Protein AF-A0A832JZB4-F1 (afdb_monomer)

Mean predicted aligned error: 10.97 Å

pLDDT: mean 77.16, std 12.27, range [46.31, 92.25]

Radius of gyration: 20.91 Å; Cα contacts (8 Å, |Δi|>4): 31; chains: 1; bounding box: 61×36×61 Å

Foldseek 3Di:
DPVPVVVVVVVLVVLVVVLVVVLVVLVVVLVVLVPDPPVDPVVSVVSSVVSVVVSVCSCVPRVDVCVPDPPPVVVVVVVVVVVVVVVVVVVVVVVVPDPPPPD

Secondary structure (DSSP, 8-state):
--SHHHHHHHHHHHHHHHHHHHHHHHHHHHHHHHHS--S-HHHHHHHHHHHHHHHHHHHHHHSS--TTT-HHHHHHHHHHHHHHHHHHHHHHHHHH-------

Nearest PDB structures (foldseek):
  4bay-assembly1_A  TM=7.647E-01  e=7.604E+00  Homo sapiens
  6o35-assembly1_B-2  TM=4.967E-01  e=8.672E+00  synthetic construct

Structure (mmCIF, N/CA/C/O backbone):
data_AF-A0A832JZB4-F1
#
_entry.id   AF-A0A832JZB4-F1
#
loop_
_atom_site.group_PDB
_atom_site.id
_atom_site.type_symbol
_atom_site.label_atom_id
_atom_site.label_alt_id
_atom_site.label_comp_id
_atom_site.label_asym_id
_atom_site.label_entity_id
_atom_site.label_seq_id
_atom_site.pdbx_PDB_ins_code
_atom_site.Cartn_x
_atom_site.Cartn_y
_atom_site.Cartn_z
_atom_site.occupancy
_atom_site.B_iso_or_equiv
_atom_site.auth_seq_id
_atom_site.auth_comp_id
_atom_site.auth_asym_id
_atom_site.auth_atom_id
_atom_site.pdbx_PDB_model_num
ATOM 1 N N . MET A 1 1 ? -27.834 -2.303 34.148 1.00 48.97 1 MET A N 1
ATOM 2 C CA . MET A 1 1 ? -27.369 -1.359 33.107 1.00 48.97 1 MET A CA 1
ATOM 3 C C . MET A 1 1 ? -25.993 -1.827 32.618 1.00 48.97 1 MET A C 1
ATOM 5 O O . MET A 1 1 ? -25.002 -1.172 32.894 1.00 48.97 1 MET A O 1
ATOM 9 N N . SER A 1 2 ? -25.924 -3.010 31.991 1.00 59.09 2 SER A N 1
ATOM 10 C CA . SER A 1 2 ? -24.663 -3.712 31.653 1.00 59.09 2 SER A CA 1
ATOM 11 C C . SER A 1 2 ? -24.728 -4.532 30.350 1.00 59.09 2 SER A C 1
ATOM 13 O O . SER A 1 2 ? -23.701 -5.018 29.890 1.00 59.09 2 SER A O 1
ATOM 15 N N . ASP A 1 3 ? -25.900 -4.655 29.718 1.00 59.28 3 ASP A N 1
ATOM 16 C CA . ASP A 1 3 ? -26.070 -5.402 28.459 1.00 59.28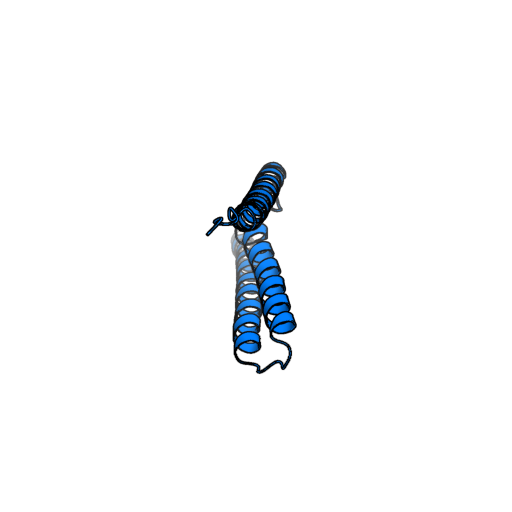 3 ASP A CA 1
ATOM 17 C C . ASP A 1 3 ? -25.765 -4.579 27.193 1.00 59.28 3 ASP A C 1
ATOM 19 O O . ASP A 1 3 ? -25.602 -5.137 26.111 1.00 59.28 3 ASP A O 1
ATOM 23 N N . VAL A 1 4 ? -25.646 -3.250 27.303 1.00 61.28 4 VAL A N 1
ATOM 24 C CA . VAL A 1 4 ? -25.401 -2.374 26.140 1.00 61.28 4 VAL A CA 1
ATOM 25 C C . VAL A 1 4 ? -23.911 -2.319 25.756 1.00 61.28 4 VAL A C 1
ATOM 27 O O . VAL A 1 4 ? -23.604 -2.324 24.564 1.00 61.28 4 VAL A O 1
ATOM 30 N N . ASP A 1 5 ? -22.977 -2.373 26.714 1.00 63.53 5 ASP A N 1
ATOM 31 C CA . ASP A 1 5 ? -21.537 -2.187 26.442 1.00 63.53 5 ASP A CA 1
ATOM 32 C C . ASP A 1 5 ? -20.857 -3.377 25.744 1.00 63.53 5 ASP A C 1
ATOM 34 O O . ASP A 1 5 ? -19.930 -3.201 24.950 1.00 63.53 5 ASP A O 1
ATOM 38 N N . THR A 1 6 ? -21.326 -4.607 25.967 1.00 68.12 6 THR A N 1
ATOM 39 C CA . THR A 1 6 ? -20.719 -5.799 25.349 1.00 68.12 6 THR A CA 1
ATOM 40 C C . THR A 1 6 ? -21.028 -5.892 23.853 1.00 68.12 6 THR A C 1
ATOM 42 O O . THR A 1 6 ? -20.169 -6.298 23.069 1.00 68.12 6 THR A O 1
ATOM 45 N N . SER A 1 7 ? -22.224 -5.471 23.434 1.00 64.06 7 SER A N 1
ATOM 46 C CA . SER A 1 7 ? -22.679 -5.569 22.041 1.00 64.06 7 SER A CA 1
ATOM 47 C C . SER A 1 7 ? -21.952 -4.598 21.097 1.00 64.06 7 SER A C 1
ATOM 49 O O . SER A 1 7 ? -21.512 -5.001 20.016 1.00 64.06 7 SER A O 1
ATOM 51 N N . ALA A 1 8 ? -21.734 -3.350 21.526 1.00 70.00 8 ALA A N 1
ATOM 52 C CA . ALA A 1 8 ? -21.007 -2.344 20.752 1.00 70.00 8 ALA A CA 1
ATOM 53 C C . ALA A 1 8 ? -19.520 -2.711 20.595 1.00 70.00 8 ALA A C 1
ATOM 55 O O . ALA A 1 8 ? -18.954 -2.619 19.501 1.00 70.00 8 ALA A O 1
ATOM 56 N N . PHE A 1 9 ? -18.904 -3.219 21.666 1.00 71.75 9 PHE A N 1
ATOM 57 C CA . PHE A 1 9 ? -17.516 -3.674 21.655 1.00 71.75 9 PHE A CA 1
ATOM 58 C C . PHE A 1 9 ? -17.304 -4.876 20.722 1.00 71.75 9 PHE A C 1
ATOM 60 O O . PHE A 1 9 ? -16.398 -4.875 19.887 1.00 71.75 9 PHE A O 1
ATOM 67 N N . GLN A 1 10 ? -18.182 -5.882 20.794 1.00 74.50 10 GLN A N 1
ATOM 68 C CA . GLN A 1 10 ? -18.138 -7.067 19.928 1.00 74.50 10 GLN A CA 1
ATOM 69 C C . GLN A 1 10 ? -18.222 -6.699 18.441 1.00 74.50 10 GLN A C 1
ATOM 71 O O . GLN A 1 10 ? -17.536 -7.298 17.611 1.00 74.50 10 GLN A O 1
ATOM 76 N N . GLN A 1 11 ? -19.027 -5.695 18.088 1.00 74.81 11 GLN A N 1
ATOM 77 C CA . GLN A 1 11 ? -19.170 -5.242 16.707 1.00 74.81 11 GLN A CA 1
ATOM 78 C C . GLN A 1 11 ? -17.905 -4.547 16.181 1.00 74.81 11 GLN A C 1
ATOM 80 O O . GLN A 1 11 ? -17.519 -4.764 15.027 1.00 74.81 11 GLN A O 1
ATOM 85 N N . GLN A 1 12 ? -17.220 -3.773 17.025 1.00 72.81 12 GLN A N 1
ATOM 86 C CA . GLN A 1 12 ? -15.940 -3.150 16.686 1.00 72.81 12 GLN A CA 1
ATOM 87 C C . GLN A 1 12 ? -14.825 -4.191 16.535 1.00 72.81 12 GLN A C 1
ATOM 89 O O . GLN A 1 12 ? -14.095 -4.172 15.543 1.00 72.81 12 GLN A O 1
ATOM 94 N N . VAL A 1 13 ? -14.753 -5.159 17.453 1.00 79.31 13 VAL A N 1
ATOM 95 C CA . VAL A 1 13 ? -13.788 -6.267 17.387 1.00 79.31 13 VAL A CA 1
ATOM 96 C C . VAL A 1 13 ? -14.032 -7.144 16.158 1.00 79.31 13 VAL A C 1
ATOM 98 O O . VAL A 1 13 ? -13.082 -7.473 15.449 1.00 79.31 13 VAL A O 1
ATOM 101 N N . ARG A 1 14 ? -15.292 -7.472 15.838 1.00 77.25 14 ARG A N 1
ATOM 102 C CA . ARG A 1 14 ? -15.642 -8.230 14.625 1.00 77.25 14 ARG A CA 1
ATOM 103 C C . ARG A 1 14 ? -15.221 -7.506 13.352 1.00 77.25 14 ARG A C 1
ATOM 105 O O . ARG A 1 14 ? -14.663 -8.144 12.465 1.00 77.25 14 ARG A O 1
ATOM 112 N N . ARG A 1 15 ? -15.451 -6.191 13.259 1.00 76.56 15 ARG A N 1
ATOM 113 C CA . ARG A 1 15 ? -14.983 -5.396 12.113 1.00 76.56 15 ARG A CA 1
ATOM 114 C C . ARG A 1 15 ? -13.461 -5.437 12.004 1.00 76.56 15 ARG A C 1
ATOM 116 O O . ARG A 1 15 ? -12.970 -5.836 10.954 1.00 76.56 15 ARG A O 1
ATOM 123 N N . CYS A 1 16 ? -12.737 -5.130 13.085 1.00 78.44 16 CYS A N 1
ATOM 124 C CA . CYS A 1 16 ? -11.270 -5.214 13.135 1.00 78.44 16 CYS A CA 1
ATOM 125 C C . CYS A 1 16 ? -10.743 -6.588 12.691 1.00 78.44 16 CYS A C 1
ATOM 127 O O . CYS A 1 16 ? -9.844 -6.664 11.854 1.00 78.44 16 CYS A O 1
ATOM 129 N N . GLY A 1 17 ? -11.342 -7.668 13.197 1.00 80.19 17 GLY A N 1
ATOM 130 C CA . GLY A 1 17 ? -10.959 -9.037 12.858 1.00 80.19 17 GLY A CA 1
ATOM 131 C C . GLY A 1 17 ? -11.174 -9.384 11.383 1.00 80.19 17 GLY A C 1
ATOM 132 O O . GLY A 1 17 ? -10.290 -9.968 10.762 1.00 80.19 17 GLY A O 1
ATOM 133 N N . VAL A 1 18 ? -12.308 -8.987 10.793 1.00 82.25 18 VAL A N 1
ATOM 134 C CA . VAL A 1 18 ? -12.611 -9.255 9.373 1.00 82.25 18 VAL A CA 1
ATOM 135 C C . VAL A 1 18 ? -11.632 -8.537 8.441 1.00 82.25 18 VAL A C 1
ATOM 137 O O . VAL A 1 18 ? -11.176 -9.128 7.465 1.00 82.25 18 VAL A O 1
ATOM 140 N N . ILE A 1 19 ? -11.261 -7.290 8.739 1.00 81.62 19 ILE A N 1
ATOM 141 C CA . ILE A 1 19 ? -10.306 -6.531 7.912 1.00 81.62 19 ILE A CA 1
ATOM 142 C C . ILE A 1 19 ? -8.914 -7.132 8.023 1.00 81.62 19 ILE A C 1
ATOM 144 O O . ILE A 1 19 ? -8.240 -7.305 7.013 1.00 81.62 19 ILE A O 1
ATOM 148 N N . PHE A 1 20 ? -8.481 -7.455 9.243 1.00 83.56 20 PHE A N 1
ATOM 149 C CA . PHE A 1 20 ? -7.180 -8.070 9.464 1.00 83.56 20 PHE A CA 1
ATOM 150 C C . PHE A 1 20 ? -7.077 -9.399 8.710 1.00 83.56 20 PHE A C 1
ATOM 152 O O . PHE A 1 20 ? -6.085 -9.648 8.028 1.00 83.56 20 PHE A O 1
ATOM 159 N N . ALA A 1 21 ? -8.139 -10.209 8.745 1.00 87.12 21 ALA A N 1
ATOM 160 C CA . ALA A 1 21 ? -8.229 -11.429 7.955 1.00 87.12 21 ALA A CA 1
ATOM 161 C C . ALA A 1 21 ? -8.186 -11.151 6.440 1.00 87.12 21 ALA A C 1
ATOM 163 O O . ALA A 1 21 ? -7.492 -11.861 5.716 1.00 87.12 21 ALA A O 1
ATOM 164 N N . ALA A 1 22 ? -8.870 -10.110 5.953 1.00 88.19 22 ALA A N 1
ATOM 165 C CA . ALA A 1 22 ? -8.838 -9.724 4.542 1.00 88.19 22 ALA A CA 1
ATOM 166 C C . ALA A 1 22 ? -7.432 -9.286 4.090 1.00 88.19 22 ALA A C 1
ATOM 168 O O . ALA A 1 22 ? -6.929 -9.787 3.086 1.00 88.19 22 ALA A O 1
ATOM 169 N N . VAL A 1 23 ? -6.766 -8.422 4.861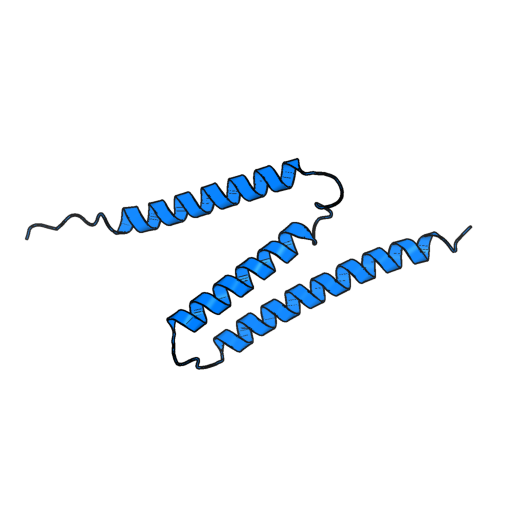 1.00 88.00 23 VAL A N 1
ATOM 170 C CA . VAL A 1 23 ? -5.376 -7.980 4.639 1.00 88.00 23 VAL A CA 1
ATOM 171 C C . VAL A 1 23 ? -4.428 -9.178 4.627 1.00 88.00 23 VAL A C 1
ATOM 173 O O . VAL A 1 23 ? -3.631 -9.337 3.700 1.00 88.00 23 VAL A O 1
ATOM 176 N N . ALA A 1 24 ? -4.544 -10.070 5.614 1.00 89.75 24 ALA A N 1
ATOM 177 C CA . ALA A 1 24 ? -3.743 -11.286 5.681 1.00 89.75 24 ALA A CA 1
ATOM 178 C C . ALA A 1 24 ? -3.969 -12.179 4.451 1.00 89.75 24 ALA A C 1
ATOM 180 O O . ALA A 1 24 ? -3.005 -12.633 3.841 1.00 89.75 24 ALA A O 1
ATOM 181 N N . CYS A 1 25 ? -5.221 -12.371 4.030 1.00 92.25 25 CYS A N 1
ATOM 182 C CA . CYS A 1 25 ? -5.566 -13.175 2.859 1.00 92.25 25 CYS A CA 1
ATOM 183 C C . CYS A 1 25 ? -4.973 -12.600 1.562 1.00 92.25 25 CYS A C 1
ATOM 185 O O . CYS A 1 25 ? -4.351 -13.334 0.794 1.00 92.25 25 CYS A O 1
ATOM 187 N N . VAL A 1 26 ? -5.077 -11.284 1.347 1.00 90.00 26 VAL A N 1
ATOM 188 C CA . VAL A 1 26 ? -4.472 -10.609 0.184 1.00 90.00 26 VAL A CA 1
ATOM 189 C C . VAL A 1 26 ? -2.944 -10.738 0.202 1.00 90.00 26 VAL A C 1
ATOM 191 O O . VAL A 1 26 ? -2.324 -10.959 -0.837 1.00 90.00 26 VAL A O 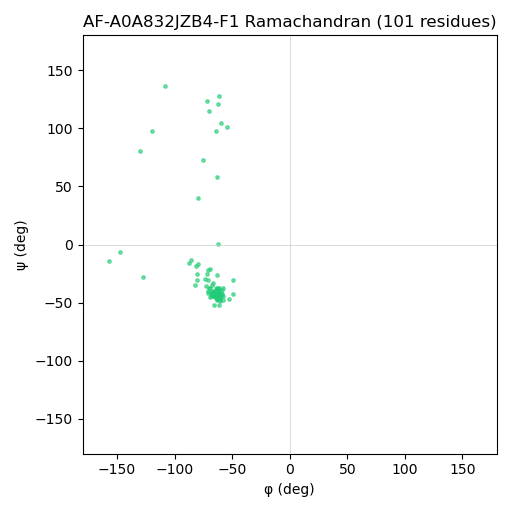1
ATOM 194 N N . THR A 1 27 ? -2.324 -10.668 1.380 1.00 91.62 27 THR A N 1
ATOM 195 C CA . THR A 1 27 ? -0.869 -10.840 1.534 1.00 91.62 27 THR A CA 1
ATOM 196 C C . THR A 1 27 ? -0.432 -12.274 1.231 1.00 91.62 27 THR A C 1
ATOM 198 O O . THR A 1 27 ? 0.548 -12.486 0.520 1.00 91.62 27 THR A O 1
ATOM 201 N N . LEU A 1 28 ? -1.196 -13.270 1.685 1.00 92.12 28 LEU A N 1
ATOM 202 C CA . LEU A 1 28 ? -0.964 -14.674 1.342 1.00 92.12 28 LEU A CA 1
ATOM 203 C C . LEU A 1 28 ? -1.132 -14.929 -0.161 1.00 92.12 28 LEU A C 1
ATOM 205 O O . LEU A 1 28 ? -0.338 -15.664 -0.741 1.00 92.12 28 LEU A O 1
ATOM 209 N N . LEU A 1 29 ? -2.106 -14.285 -0.810 1.00 88.75 29 LEU A N 1
ATOM 210 C CA . LEU A 1 29 ? -2.274 -14.319 -2.266 1.00 88.75 29 LEU A CA 1
ATOM 211 C C . LEU A 1 29 ? -1.069 -13.716 -3.002 1.00 88.75 29 LEU A C 1
ATOM 213 O O . LEU A 1 29 ? -0.616 -14.293 -3.989 1.00 88.75 29 LEU A O 1
ATOM 217 N N . MET A 1 30 ? -0.506 -12.601 -2.523 1.00 89.06 30 MET A N 1
ATOM 218 C CA . MET A 1 30 ? 0.723 -12.024 -3.092 1.00 89.06 30 MET A CA 1
ATOM 219 C C . MET A 1 30 ? 1.906 -12.992 -2.997 1.00 89.06 30 MET A C 1
ATOM 221 O O . MET A 1 30 ? 2.631 -13.191 -3.966 1.00 89.06 30 MET A O 1
ATOM 225 N N . VAL A 1 31 ? 2.076 -13.642 -1.847 1.00 89.75 31 VAL A N 1
ATOM 226 C CA . VAL A 1 31 ? 3.142 -14.632 -1.659 1.00 89.75 31 VAL A CA 1
ATOM 227 C C . VAL A 1 31 ? 2.903 -15.862 -2.543 1.00 89.75 31 VAL A C 1
ATOM 229 O O . VAL A 1 31 ? 3.811 -16.313 -3.235 1.00 89.75 31 VAL A O 1
ATOM 232 N N . GLY A 1 32 ? 1.670 -16.372 -2.600 1.00 86.44 32 GLY A N 1
ATOM 233 C CA . GLY A 1 32 ? 1.310 -17.511 -3.448 1.00 86.44 32 GLY A CA 1
ATOM 234 C C . GLY A 1 32 ? 1.516 -17.233 -4.939 1.00 86.44 32 GLY A C 1
ATOM 235 O O . GLY A 1 32 ? 2.032 -18.080 -5.664 1.00 86.44 32 GLY A O 1
ATOM 236 N N . THR A 1 33 ? 1.184 -16.024 -5.393 1.00 83.81 33 THR A N 1
ATOM 237 C CA . THR A 1 33 ? 1.421 -15.594 -6.779 1.00 83.81 33 THR A CA 1
ATOM 238 C C . THR A 1 33 ? 2.901 -15.371 -7.081 1.00 83.81 33 THR A C 1
ATOM 240 O O . THR A 1 33 ? 3.316 -15.635 -8.205 1.00 83.81 33 THR A O 1
ATOM 243 N N . ALA A 1 34 ? 3.713 -14.971 -6.097 1.00 80.50 34 ALA A N 1
ATOM 244 C CA . ALA A 1 34 ? 5.167 -14.888 -6.242 1.00 80.50 34 ALA A CA 1
ATOM 245 C C . ALA A 1 34 ? 5.832 -16.270 -6.393 1.00 80.50 34 ALA A C 1
ATOM 247 O O . ALA A 1 34 ? 6.789 -16.400 -7.154 1.00 80.50 34 ALA A O 1
ATOM 248 N N . TYR A 1 35 ? 5.315 -17.304 -5.719 1.00 80.69 35 TYR A N 1
ATOM 249 C CA . TYR A 1 35 ? 5.810 -18.681 -5.860 1.00 80.69 35 TYR A CA 1
ATOM 250 C C . TYR A 1 35 ? 5.259 -19.418 -7.086 1.00 80.69 35 TYR A C 1
ATOM 252 O O . TYR A 1 35 ? 5.843 -20.414 -7.512 1.00 80.69 35 TYR A O 1
ATOM 260 N N . ALA A 1 36 ? 4.153 -18.953 -7.670 1.00 77.25 36 ALA A N 1
ATOM 261 C CA . ALA A 1 36 ? 3.605 -19.541 -8.882 1.00 77.25 36 ALA A CA 1
ATOM 262 C C . ALA A 1 36 ? 4.497 -19.196 -10.097 1.00 77.25 36 ALA A C 1
ATOM 264 O O . ALA A 1 36 ? 4.692 -18.012 -10.403 1.00 77.25 36 ALA A O 1
ATOM 265 N N . PRO A 1 37 ? 5.012 -20.194 -10.846 1.00 68.25 37 PRO A N 1
ATOM 266 C CA . PRO A 1 37 ? 5.726 -19.961 -12.097 1.00 68.25 37 PRO A CA 1
ATOM 267 C C . PRO A 1 37 ? 4.718 -19.606 -13.199 1.00 68.25 37 PRO A C 1
ATOM 269 O O . PRO A 1 37 ? 4.390 -20.400 -14.076 1.00 68.25 37 PRO A O 1
ATOM 272 N N . LEU A 1 38 ? 4.174 -18.394 -13.125 1.00 65.69 38 LEU A N 1
ATOM 273 C CA . LEU A 1 38 ? 3.365 -17.803 -14.180 1.00 65.69 38 LEU A CA 1
ATOM 274 C C . LEU A 1 38 ? 4.309 -17.478 -15.346 1.00 65.69 38 LEU A C 1
ATOM 276 O O . LEU A 1 38 ? 5.194 -16.640 -15.205 1.00 65.69 38 LEU A O 1
ATOM 280 N N . GLY A 1 39 ? 4.133 -18.145 -16.492 1.00 64.25 39 GLY A N 1
ATOM 281 C CA . GLY A 1 39 ? 5.024 -18.053 -17.664 1.00 64.25 39 GLY A CA 1
ATOM 282 C C . GLY A 1 39 ? 5.134 -16.669 -18.323 1.00 64.25 39 GLY A C 1
ATOM 283 O O . GLY A 1 39 ? 5.870 -16.513 -19.291 1.00 64.25 39 GLY A O 1
ATOM 284 N N . ALA A 1 40 ? 4.431 -15.661 -17.802 1.00 78.19 40 ALA A N 1
ATOM 285 C CA . ALA A 1 40 ? 4.557 -14.263 -18.187 1.00 78.19 40 ALA A CA 1
ATOM 286 C C . ALA A 1 40 ? 4.989 -13.430 -16.967 1.00 78.19 40 ALA A C 1
ATOM 288 O O . ALA A 1 40 ? 4.155 -13.025 -16.154 1.00 78.19 40 ALA A O 1
ATOM 289 N N . GLU A 1 41 ? 6.292 -13.148 -16.862 1.00 78.25 41 GLU A N 1
ATOM 290 C CA . GLU A 1 41 ? 6.901 -12.314 -15.805 1.00 78.25 41 GLU A CA 1
ATOM 291 C C . GLU A 1 41 ? 6.160 -10.974 -15.626 1.00 78.25 41 GLU A C 1
ATOM 293 O O . GLU A 1 41 ? 5.828 -10.580 -14.508 1.00 78.25 41 GLU A O 1
ATOM 298 N N . ALA A 1 42 ? 5.789 -10.321 -16.733 1.00 80.00 42 ALA A N 1
ATOM 299 C CA . ALA A 1 42 ? 5.048 -9.058 -16.712 1.00 80.00 42 ALA A CA 1
ATOM 300 C C . ALA A 1 42 ? 3.658 -9.183 -16.061 1.00 80.00 42 ALA A C 1
ATOM 302 O O . ALA A 1 42 ? 3.240 -8.304 -15.306 1.00 80.00 42 ALA A O 1
ATOM 303 N N . LEU A 1 43 ? 2.951 -10.290 -16.312 1.00 82.69 43 LEU A N 1
ATOM 304 C CA . LEU A 1 43 ? 1.629 -10.532 -15.737 1.00 82.69 43 LEU A CA 1
ATOM 305 C C . LEU A 1 43 ? 1.729 -10.797 -14.229 1.00 82.69 43 LEU A C 1
ATOM 307 O O . LEU A 1 43 ? 0.892 -10.322 -13.464 1.00 82.69 43 LEU A O 1
ATOM 311 N N . ARG A 1 44 ? 2.779 -11.508 -13.795 1.00 82.31 44 ARG A N 1
ATOM 312 C CA . ARG A 1 44 ? 3.041 -11.782 -12.375 1.00 82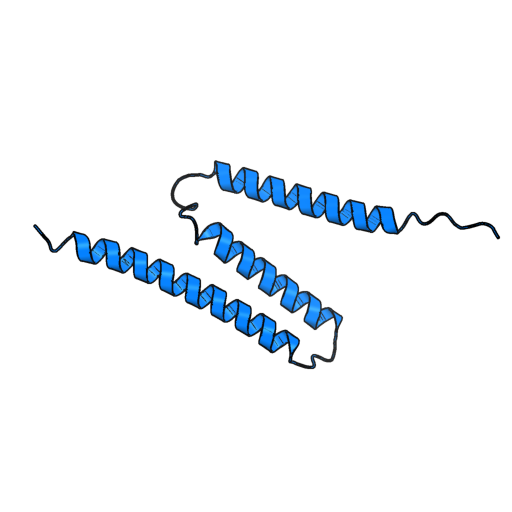.31 44 ARG A CA 1
ATOM 313 C C . ARG A 1 44 ? 3.298 -10.487 -11.603 1.00 82.31 44 ARG A C 1
ATOM 315 O O . ARG A 1 44 ? 2.679 -10.263 -10.566 1.00 82.31 44 ARG A O 1
ATOM 322 N N . ILE A 1 45 ? 4.144 -9.609 -12.144 1.00 85.75 45 ILE A N 1
ATOM 323 C CA . ILE A 1 45 ? 4.441 -8.300 -11.542 1.00 85.75 45 ILE A CA 1
ATOM 324 C C . ILE A 1 45 ? 3.175 -7.436 -11.469 1.00 85.75 45 ILE A C 1
ATOM 326 O O . ILE A 1 45 ? 2.875 -6.880 -10.412 1.00 85.75 45 ILE A O 1
ATOM 330 N N . GLY A 1 46 ? 2.400 -7.363 -12.557 1.00 87.38 46 GLY A N 1
ATOM 331 C CA . GLY A 1 46 ? 1.155 -6.591 -12.590 1.00 87.38 46 GLY A CA 1
ATOM 332 C C . GLY A 1 46 ? 0.127 -7.064 -11.558 1.00 87.38 46 GLY A C 1
ATOM 333 O O . GLY A 1 46 ? -0.484 -6.245 -10.873 1.00 87.38 46 GLY A O 1
ATOM 334 N N . LEU A 1 47 ? -0.023 -8.381 -11.394 1.00 86.12 47 LEU A N 1
ATOM 335 C CA . LEU A 1 47 ? -0.950 -8.973 -10.429 1.00 86.12 47 LEU A CA 1
ATOM 336 C C . LEU A 1 47 ? -0.542 -8.676 -8.979 1.00 86.12 47 LEU A C 1
ATOM 338 O O . LEU A 1 47 ? -1.387 -8.288 -8.171 1.00 86.12 47 LEU A O 1
ATOM 342 N N . ILE A 1 48 ? 0.748 -8.815 -8.656 1.00 88.88 48 ILE A N 1
ATOM 343 C CA . ILE A 1 48 ? 1.277 -8.517 -7.318 1.00 88.88 48 ILE A CA 1
ATOM 344 C C . ILE A 1 48 ? 1.102 -7.029 -7.001 1.00 88.88 48 ILE A C 1
ATOM 346 O O . ILE A 1 48 ? 0.658 -6.687 -5.907 1.00 88.88 48 ILE A O 1
ATOM 350 N N . LEU A 1 49 ? 1.380 -6.140 -7.959 1.00 87.94 49 LEU A N 1
ATOM 351 C CA . LEU A 1 49 ? 1.229 -4.698 -7.769 1.00 87.94 49 LEU A CA 1
ATOM 352 C C . LEU A 1 49 ? -0.240 -4.292 -7.569 1.00 87.94 49 LEU A C 1
ATOM 354 O O . LEU A 1 49 ? -0.544 -3.481 -6.694 1.00 87.94 49 LEU A O 1
ATOM 358 N N . ALA A 1 50 ? -1.161 -4.895 -8.326 1.00 87.25 50 ALA A N 1
ATOM 359 C CA . ALA A 1 50 ? -2.595 -4.685 -8.148 1.00 87.25 50 ALA A CA 1
ATOM 360 C C . ALA A 1 50 ? -3.071 -5.165 -6.765 1.00 87.25 50 ALA A C 1
ATOM 362 O O . ALA A 1 50 ? -3.768 -4.434 -6.060 1.00 87.25 50 ALA A O 1
ATOM 363 N N . ALA A 1 51 ? -2.650 -6.360 -6.337 1.00 89.50 51 ALA A N 1
ATOM 364 C CA . ALA A 1 51 ? -2.967 -6.887 -5.011 1.00 89.50 51 ALA A CA 1
ATOM 365 C C . ALA A 1 51 ? -2.377 -6.017 -3.885 1.00 89.50 51 ALA A C 1
ATOM 367 O O . ALA A 1 51 ? -3.049 -5.761 -2.883 1.00 89.50 51 ALA A O 1
ATOM 368 N N . ALA A 1 52 ? -1.160 -5.499 -4.065 1.00 89.19 52 ALA A N 1
ATOM 369 C CA . ALA A 1 52 ? -0.531 -4.569 -3.133 1.00 89.19 52 ALA A CA 1
ATOM 370 C C . ALA A 1 52 ? -1.314 -3.252 -3.015 1.00 89.19 52 ALA A C 1
ATOM 372 O O . ALA A 1 52 ? -1.539 -2.776 -1.902 1.00 89.19 52 ALA A O 1
ATOM 373 N N . ALA A 1 53 ? -1.795 -2.695 -4.131 1.00 86.38 53 ALA A N 1
ATOM 374 C CA . ALA A 1 53 ? -2.619 -1.485 -4.133 1.00 86.38 53 ALA A CA 1
ATOM 375 C C . ALA A 1 53 ? -3.959 -1.689 -3.402 1.00 86.38 53 ALA A C 1
ATOM 377 O O . ALA A 1 53 ? -4.384 -0.831 -2.621 1.00 86.38 53 ALA A O 1
ATOM 378 N N . VAL A 1 54 ? -4.600 -2.849 -3.595 1.00 86.56 54 VAL A N 1
ATOM 379 C CA . VAL A 1 54 ? -5.818 -3.231 -2.860 1.00 86.56 54 VAL A CA 1
ATOM 380 C C . VAL A 1 54 ? -5.533 -3.333 -1.363 1.00 86.56 54 VAL A C 1
ATOM 382 O O . VAL A 1 54 ? -6.290 -2.791 -0.557 1.00 86.56 54 VAL A O 1
ATOM 385 N N . ASN A 1 55 ? -4.423 -3.966 -0.981 1.00 88.06 55 ASN A N 1
ATOM 386 C CA . ASN A 1 55 ? -4.041 -4.114 0.419 1.00 88.06 55 ASN A CA 1
ATOM 387 C C . ASN A 1 55 ? -3.770 -2.755 1.086 1.00 88.06 55 ASN A C 1
ATOM 389 O O . ASN A 1 55 ? -4.309 -2.464 2.152 1.00 88.06 55 ASN A O 1
ATOM 393 N N . ALA A 1 56 ? -3.010 -1.882 0.419 1.00 82.88 56 ALA A N 1
ATOM 394 C CA . ALA A 1 56 ? -2.739 -0.523 0.884 1.00 82.88 56 ALA A CA 1
ATOM 395 C C . ALA A 1 56 ? -4.030 0.294 1.073 1.00 82.88 56 ALA A C 1
ATOM 397 O O . ALA A 1 56 ? -4.167 1.018 2.061 1.00 82.88 56 ALA A O 1
ATOM 398 N N . SER A 1 57 ? -5.003 0.131 0.172 1.00 78.38 57 SER A N 1
ATOM 399 C CA . SER A 1 57 ? -6.312 0.793 0.260 1.00 78.38 57 SER A CA 1
ATOM 400 C C . SER A 1 57 ? -7.156 0.266 1.426 1.00 78.38 57 SER A C 1
ATOM 402 O O . SER A 1 57 ? -7.764 1.055 2.150 1.00 78.38 57 SER A O 1
ATOM 404 N N . LEU A 1 58 ? -7.165 -1.054 1.652 1.00 79.69 58 LEU A N 1
ATOM 405 C CA . LEU A 1 58 ? -7.838 -1.680 2.798 1.00 79.69 58 LEU A CA 1
ATOM 406 C C . LEU A 1 58 ? -7.231 -1.221 4.129 1.00 79.69 58 LEU A C 1
ATOM 408 O O . LEU A 1 58 ? -7.961 -0.914 5.070 1.00 79.69 58 LEU A O 1
ATOM 412 N N . VAL A 1 59 ? -5.902 -1.136 4.200 1.00 78.50 59 VAL A N 1
ATOM 413 C CA . VAL A 1 59 ? -5.184 -0.657 5.386 1.00 78.50 59 VAL A CA 1
ATOM 414 C C . VAL A 1 59 ? -5.494 0.822 5.639 1.00 78.50 59 VAL A C 1
ATOM 416 O O . VAL A 1 59 ? -5.942 1.171 6.729 1.00 78.50 59 VAL A O 1
ATOM 419 N N . GLY A 1 60 ? -5.338 1.691 4.635 1.00 71.44 60 GLY A N 1
ATOM 420 C CA . GLY A 1 60 ? -5.558 3.134 4.786 1.00 71.44 60 GLY A CA 1
ATOM 421 C C . GLY A 1 60 ? -7.012 3.525 5.068 1.00 71.44 60 GLY A C 1
ATOM 422 O O . GLY A 1 60 ? -7.264 4.479 5.802 1.00 71.44 60 GLY A O 1
ATOM 423 N N . GLY A 1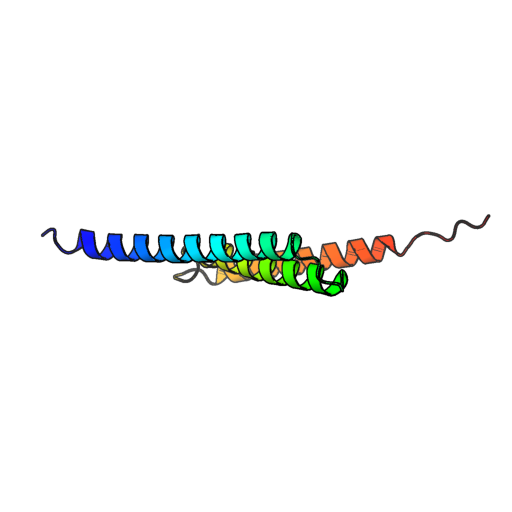 61 ? -7.976 2.785 4.516 1.00 67.38 61 GLY A N 1
ATOM 424 C CA . GLY A 1 61 ? -9.399 3.071 4.696 1.00 67.38 61 GLY A CA 1
ATOM 425 C C . GLY A 1 61 ? -9.996 2.571 6.013 1.00 67.38 61 GLY A C 1
ATOM 426 O O . GLY A 1 61 ? -11.003 3.125 6.456 1.00 67.38 61 GLY A O 1
ATOM 427 N N . TYR A 1 62 ? -9.418 1.531 6.626 1.00 62.75 62 TYR A N 1
ATOM 428 C CA . TYR A 1 62 ? -10.133 0.737 7.632 1.00 62.75 62 TYR A CA 1
ATOM 429 C C . TYR A 1 62 ? -9.392 0.567 8.972 1.00 62.75 62 TYR A C 1
ATOM 431 O O . TYR A 1 62 ? -10.053 0.448 10.003 1.00 62.75 62 TYR A O 1
ATOM 439 N N . LEU A 1 63 ? -8.049 0.593 9.010 1.00 55.91 63 LEU A N 1
ATOM 440 C CA . LEU A 1 63 ? -7.282 0.509 10.274 1.00 55.91 63 LEU A CA 1
ATOM 441 C C . LEU A 1 63 ? -7.369 1.789 11.110 1.00 55.91 63 LEU A C 1
ATOM 443 O O . LEU A 1 63 ? -7.256 1.755 12.332 1.00 55.91 63 LEU A O 1
ATOM 447 N N . MET A 1 64 ? -7.629 2.914 10.455 1.00 55.91 64 MET A N 1
ATOM 448 C CA . MET A 1 64 ? -8.109 4.114 11.111 1.00 55.91 64 MET A CA 1
ATOM 449 C C . MET A 1 64 ? -9.559 4.301 10.715 1.00 55.91 64 MET A C 1
ATOM 451 O O . MET A 1 64 ? -9.915 4.157 9.554 1.00 55.91 64 MET A O 1
ATOM 455 N N . HIS A 1 65 ? -10.398 4.646 11.674 1.00 57.00 65 HIS A N 1
ATOM 456 C CA . HIS A 1 65 ? -11.793 5.030 11.509 1.00 57.00 65 HIS A CA 1
ATOM 457 C C . HIS A 1 65 ? -11.939 6.323 10.660 1.00 57.00 65 HIS A C 1
ATOM 459 O O . HIS A 1 65 ? -12.436 7.342 11.124 1.00 57.00 65 HIS A O 1
ATOM 465 N N . LEU A 1 66 ? -11.443 6.330 9.420 1.00 56.47 66 LEU A N 1
ATOM 466 C CA . LEU A 1 66 ? -11.375 7.494 8.532 1.00 56.47 66 LEU A CA 1
ATOM 467 C C . LEU A 1 66 ? -12.716 7.753 7.843 1.00 56.47 66 LEU A C 1
ATOM 469 O O . LEU A 1 66 ? -13.063 8.898 7.553 1.00 56.47 66 LEU A O 1
ATOM 473 N N . PHE A 1 67 ? -13.478 6.682 7.608 1.00 48.44 67 PHE A N 1
ATOM 474 C CA . PHE A 1 67 ? -14.734 6.722 6.865 1.00 48.44 67 PHE A CA 1
ATOM 475 C C . PHE A 1 67 ? -15.859 7.445 7.615 1.00 48.44 67 PHE A C 1
ATOM 477 O O . PHE A 1 67 ? -16.802 7.919 6.988 1.00 48.44 67 PHE A O 1
ATOM 484 N N . SER A 1 68 ? -15.766 7.568 8.943 1.00 54.56 68 SER A N 1
ATOM 485 C CA . SER A 1 68 ? -16.879 8.105 9.725 1.00 54.56 68 SER A CA 1
ATOM 486 C C . SER A 1 68 ? -16.886 9.629 9.860 1.00 54.56 68 SER A C 1
ATOM 488 O O . SER A 1 68 ? -17.933 10.156 10.217 1.00 54.56 68 SER A O 1
ATOM 490 N N . GLU A 1 69 ? -15.790 10.361 9.582 1.00 52.22 69 GLU A N 1
ATOM 491 C CA . GLU A 1 69 ? -15.815 11.809 9.885 1.00 52.22 69 GLU A CA 1
ATOM 492 C C . GLU A 1 69 ? -14.859 12.756 9.134 1.00 52.22 69 GLU A C 1
ATOM 494 O O . GLU A 1 69 ? -15.082 13.964 9.179 1.00 52.22 69 GLU A O 1
ATOM 499 N N . ARG A 1 70 ? -13.810 12.311 8.416 1.00 62.59 70 ARG A N 1
ATOM 500 C CA . ARG A 1 70 ? -12.807 13.263 7.872 1.00 62.59 70 ARG A CA 1
ATOM 501 C C . ARG A 1 70 ? -12.490 13.081 6.390 1.00 62.59 70 ARG A C 1
ATOM 503 O O . ARG A 1 70 ? -11.417 12.610 6.018 1.00 62.59 70 ARG A O 1
ATOM 510 N N . ARG A 1 71 ? -13.373 13.622 5.538 1.00 59.66 71 ARG A N 1
ATOM 511 C CA . ARG A 1 71 ? -13.127 13.854 4.093 1.00 59.66 71 ARG A CA 1
ATOM 512 C C . ARG A 1 71 ? -11.793 14.574 3.823 1.00 59.66 71 ARG A C 1
ATOM 514 O O . ARG A 1 71 ? -11.151 14.311 2.812 1.00 59.66 71 ARG A O 1
ATOM 521 N N . ALA A 1 72 ? -11.348 15.426 4.751 1.00 66.44 72 ALA A N 1
ATOM 522 C CA . ALA A 1 72 ? -10.071 16.136 4.670 1.00 66.44 72 ALA A CA 1
ATOM 523 C C . ALA A 1 72 ? -8.847 15.201 4.641 1.00 66.44 72 ALA A C 1
ATOM 525 O O . ALA A 1 72 ? -7.903 15.467 3.904 1.00 66.44 72 ALA A O 1
ATOM 526 N N . ILE A 1 73 ? -8.860 14.089 5.388 1.00 75.62 73 ILE A N 1
ATOM 527 C CA . ILE A 1 73 ? -7.715 13.165 5.409 1.00 75.62 73 ILE A CA 1
ATOM 528 C C . ILE A 1 73 ? -7.623 12.420 4.078 1.00 75.62 73 ILE A C 1
ATOM 530 O O . ILE A 1 73 ? -6.533 12.283 3.539 1.00 75.62 73 ILE A O 1
ATOM 534 N N . TYR A 1 74 ? -8.757 12.013 3.501 1.00 71.62 74 TYR A N 1
ATOM 535 C CA . TYR A 1 74 ? -8.768 11.363 2.189 1.00 71.62 74 TYR A CA 1
ATOM 536 C C . TYR A 1 74 ? -8.251 12.298 1.087 1.00 71.62 74 TYR A C 1
ATOM 538 O O . TYR A 1 74 ? -7.488 11.870 0.227 1.00 71.62 74 TYR A O 1
ATOM 546 N N . ALA A 1 75 ? -8.601 13.588 1.150 1.00 77.25 75 ALA A N 1
ATOM 547 C CA . ALA A 1 75 ? -8.097 14.591 0.216 1.00 77.25 75 ALA A CA 1
ATOM 548 C C . ALA A 1 75 ? -6.567 14.728 0.285 1.00 77.25 75 ALA A C 1
ATOM 550 O O . ALA A 1 75 ? -5.906 14.693 -0.750 1.00 77.25 75 ALA A O 1
ATOM 551 N N . VAL A 1 76 ? -5.994 14.819 1.492 1.00 80.81 76 VAL A N 1
ATOM 552 C CA . VAL A 1 76 ? -4.533 14.884 1.669 1.00 80.81 76 VAL A CA 1
ATOM 553 C C . VAL A 1 76 ? -3.875 13.569 1.253 1.00 80.81 76 VAL A C 1
ATOM 555 O O . VAL A 1 76 ? -2.855 13.589 0.574 1.00 80.81 76 VAL A O 1
ATOM 558 N N . LEU A 1 77 ? -4.460 12.420 1.588 1.00 81.75 77 LEU A N 1
ATOM 559 C CA . LEU A 1 77 ? -3.906 11.103 1.266 1.00 81.75 77 LEU A CA 1
ATOM 560 C C . LEU A 1 77 ? -3.865 10.859 -0.251 1.00 81.75 77 LEU A C 1
ATOM 562 O O . LEU A 1 77 ? -2.837 10.436 -0.775 1.00 81.75 77 LEU A O 1
ATOM 566 N N . VAL A 1 78 ? -4.931 11.226 -0.969 1.00 82.50 78 VAL A N 1
ATOM 567 C CA . VAL A 1 78 ? -4.971 11.197 -2.439 1.00 82.50 78 VAL A CA 1
ATOM 568 C C . VAL A 1 78 ? -4.000 12.211 -3.040 1.00 82.50 78 VAL A C 1
ATOM 570 O O . VAL A 1 78 ? -3.255 11.859 -3.949 1.00 82.50 78 VAL A O 1
ATOM 573 N N . PHE A 1 79 ? -3.946 13.442 -2.522 1.00 87.25 79 PHE A N 1
ATOM 574 C CA . PHE A 1 79 ? -2.988 14.452 -2.984 1.00 87.25 79 PHE A CA 1
ATOM 575 C C . PHE A 1 79 ? -1.537 13.967 -2.846 1.00 87.25 79 PHE A C 1
ATOM 577 O O . PHE A 1 79 ? -0.751 14.078 -3.786 1.00 87.25 79 PHE A O 1
ATOM 584 N N . THR A 1 80 ? -1.204 13.354 -1.708 1.00 85.75 80 THR A N 1
ATOM 585 C CA . THR A 1 80 ? 0.133 12.805 -1.443 1.00 85.75 80 THR A CA 1
ATOM 586 C C . THR A 1 80 ? 0.435 11.620 -2.361 1.00 85.75 80 THR A C 1
ATOM 588 O O . THR A 1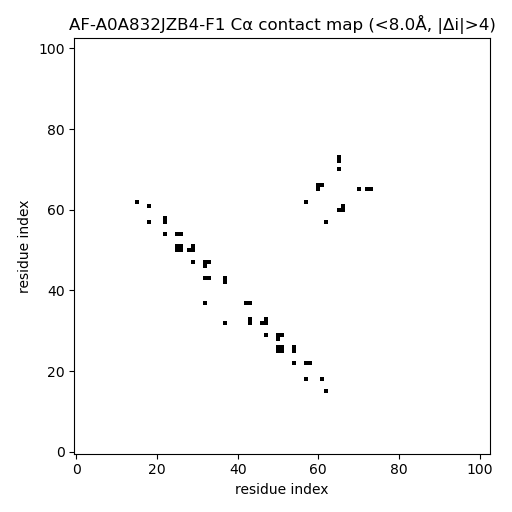 80 ? 1.543 11.523 -2.880 1.00 85.75 80 THR A O 1
ATOM 591 N N . ALA A 1 81 ? -0.545 10.747 -2.623 1.00 85.00 81 ALA A N 1
ATOM 592 C CA . ALA A 1 81 ? -0.394 9.635 -3.561 1.00 85.00 81 ALA A CA 1
ATOM 593 C C . ALA A 1 81 ? -0.166 10.119 -5.004 1.00 85.00 81 ALA A C 1
ATOM 595 O O . ALA A 1 81 ? 0.731 9.617 -5.677 1.00 85.00 81 ALA A O 1
ATOM 596 N N . ILE A 1 82 ? -0.920 11.124 -5.466 1.00 91.12 82 ILE A N 1
ATOM 597 C CA . ILE A 1 82 ? -0.730 11.737 -6.791 1.00 91.12 82 ILE A CA 1
ATOM 598 C C . ILE A 1 82 ? 0.668 12.344 -6.895 1.00 91.12 82 ILE A C 1
ATOM 600 O O . ILE A 1 82 ? 1.377 12.081 -7.864 1.00 91.12 82 ILE A O 1
ATOM 604 N N . PHE A 1 83 ? 1.084 13.121 -5.893 1.00 91.88 83 PHE A N 1
ATOM 605 C CA . PHE A 1 83 ? 2.408 13.736 -5.868 1.00 91.88 83 PHE A CA 1
ATOM 606 C C . PHE A 1 83 ? 3.527 12.686 -5.873 1.00 91.88 83 PHE A C 1
ATOM 608 O O . PHE A 1 83 ? 4.485 12.807 -6.630 1.00 91.88 83 PHE A O 1
ATOM 615 N N . PHE A 1 84 ? 3.379 11.616 -5.090 1.00 90.69 84 PHE A N 1
ATOM 616 C CA . PHE A 1 84 ? 4.321 10.499 -5.068 1.00 90.69 84 PHE A CA 1
ATOM 617 C C . PHE A 1 84 ? 4.434 9.806 -6.432 1.00 90.69 84 PHE A C 1
ATOM 619 O O . PHE A 1 84 ? 5.542 9.589 -6.918 1.00 90.69 84 PHE A O 1
ATOM 626 N N . VAL A 1 85 ? 3.303 9.499 -7.078 1.00 91.44 85 VAL A N 1
ATOM 627 C CA . VAL A 1 85 ? 3.285 8.889 -8.418 1.00 91.44 85 VAL A CA 1
ATOM 628 C C . VAL A 1 85 ? 3.899 9.830 -9.455 1.00 91.44 85 VAL A C 1
ATOM 630 O O . VAL A 1 85 ? 4.677 9.379 -10.292 1.00 91.44 85 VAL A O 1
ATOM 633 N N . ALA A 1 86 ? 3.616 11.133 -9.375 1.00 92.19 86 ALA A N 1
ATOM 634 C CA . ALA A 1 86 ? 4.216 12.138 -10.247 1.00 92.19 86 ALA A CA 1
ATOM 635 C C . ALA A 1 86 ? 5.742 12.208 -10.075 1.00 92.19 86 ALA A C 1
ATOM 637 O O . ALA A 1 86 ? 6.461 12.215 -11.070 1.00 92.19 86 ALA A O 1
ATOM 638 N N . LEU A 1 87 ? 6.248 12.194 -8.837 1.00 91.31 87 LEU A N 1
ATOM 639 C CA . LEU A 1 87 ? 7.688 12.177 -8.557 1.00 91.31 87 LEU A CA 1
ATOM 640 C C . LEU A 1 87 ? 8.363 10.879 -9.008 1.00 91.31 87 LEU A C 1
ATOM 642 O O . LEU A 1 87 ? 9.456 10.934 -9.568 1.00 91.31 87 LEU A O 1
ATOM 646 N N . MET A 1 88 ? 7.732 9.721 -8.795 1.00 90.62 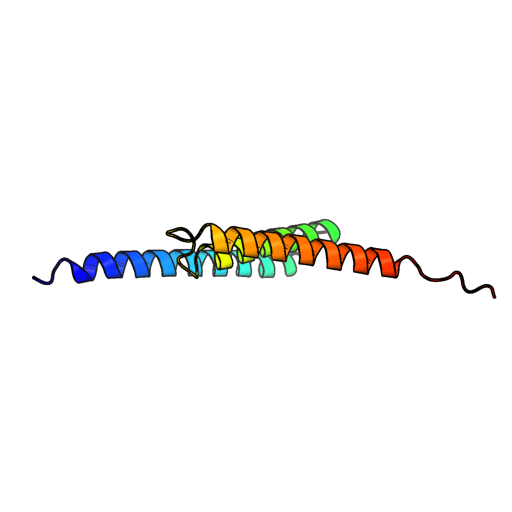88 MET A N 1
ATOM 647 C CA . MET A 1 88 ? 8.230 8.440 -9.307 1.00 90.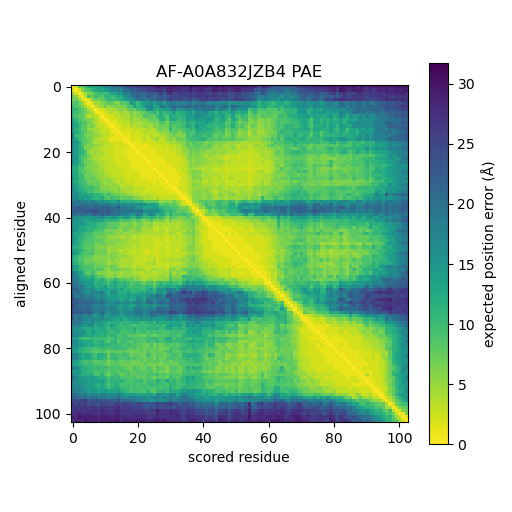62 88 MET A CA 1
ATOM 648 C C . MET A 1 88 ? 8.275 8.432 -10.836 1.00 90.62 88 MET A C 1
ATOM 650 O O . MET A 1 88 ? 9.290 8.053 -11.412 1.00 90.62 88 MET A O 1
ATOM 654 N N . GLY A 1 89 ? 7.221 8.917 -11.499 1.00 89.94 89 GLY A N 1
ATOM 655 C CA . GLY A 1 89 ? 7.179 9.051 -12.955 1.00 89.94 89 GLY A CA 1
ATOM 656 C C . GLY A 1 89 ? 8.252 10.001 -13.486 1.00 89.94 89 GLY A C 1
ATOM 657 O O . GLY A 1 89 ? 8.966 9.655 -14.423 1.00 89.94 89 GLY A O 1
ATOM 658 N N . LEU A 1 90 ? 8.427 11.159 -12.842 1.00 90.38 90 LEU A N 1
ATOM 659 C CA . LEU A 1 90 ? 9.466 12.123 -13.201 1.00 90.38 90 LEU A CA 1
ATOM 660 C C . LEU A 1 90 ? 10.873 11.551 -12.987 1.00 90.38 90 LEU A C 1
ATOM 662 O O . LEU A 1 90 ? 11.756 11.797 -13.796 1.00 90.38 90 LEU A O 1
ATOM 666 N N . SER A 1 91 ? 11.075 10.757 -11.933 1.00 89.38 91 SER A N 1
ATOM 667 C CA . SER A 1 91 ? 12.354 10.093 -11.645 1.00 89.38 91 SER A CA 1
ATOM 668 C C . SER A 1 91 ? 12.696 9.034 -12.695 1.00 89.38 91 SER A C 1
ATOM 670 O O . SER A 1 91 ? 13.841 8.955 -13.132 1.00 89.38 91 SER A O 1
ATOM 672 N N . VAL A 1 92 ? 11.707 8.248 -13.136 1.00 88.69 92 VAL A N 1
ATOM 673 C CA . VAL A 1 92 ? 11.876 7.304 -14.251 1.00 88.69 92 VAL A CA 1
ATOM 674 C C . VAL A 1 92 ? 12.199 8.055 -15.539 1.00 88.69 92 VAL A C 1
ATOM 676 O O . VAL A 1 92 ? 13.110 7.649 -16.249 1.00 88.69 92 VAL A O 1
ATOM 679 N N . TRP A 1 93 ? 11.514 9.167 -15.814 1.00 86.75 93 TRP A N 1
ATOM 680 C CA . TRP A 1 93 ? 11.769 9.988 -16.999 1.00 86.75 93 TRP A CA 1
ATOM 681 C C . TRP A 1 93 ? 13.176 10.606 -16.982 1.00 86.75 93 TRP A C 1
ATOM 683 O O . TRP A 1 93 ? 13.914 10.477 -17.950 1.00 86.75 93 TRP A O 1
ATOM 693 N N . ALA A 1 94 ? 13.606 11.151 -15.842 1.00 85.75 94 ALA A N 1
ATOM 694 C CA . ALA A 1 94 ? 14.943 11.716 -15.660 1.00 85.75 94 ALA A CA 1
ATOM 695 C C . ALA A 1 94 ? 16.073 10.678 -15.810 1.00 85.75 94 ALA A C 1
ATOM 697 O O . ALA A 1 94 ? 17.192 11.031 -16.173 1.00 85.75 94 ALA A O 1
ATOM 698 N N . GLN A 1 95 ? 15.810 9.391 -15.549 1.00 79.94 95 GLN A N 1
ATOM 699 C CA . GLN A 1 95 ? 16.772 8.316 -15.827 1.00 79.94 95 GLN A CA 1
ATOM 700 C C . GLN A 1 95 ? 16.940 8.057 -17.332 1.00 79.94 95 GLN A C 1
ATOM 702 O O . GLN A 1 95 ? 17.961 7.515 -17.733 1.00 79.94 95 GLN A O 1
ATOM 707 N N . GLN A 1 96 ? 15.974 8.431 -18.173 1.00 75.62 96 GLN A N 1
ATOM 708 C CA . GLN A 1 96 ? 16.071 8.257 -19.626 1.00 75.62 96 GLN A CA 1
ATOM 709 C C . GLN A 1 96 ? 16.932 9.347 -20.287 1.00 75.62 96 GLN A C 1
ATOM 711 O O . GLN A 1 96 ? 17.439 9.123 -21.386 1.00 75.62 96 GLN A O 1
ATOM 716 N N . ASP A 1 97 ? 17.186 10.466 -19.596 1.00 66.50 97 ASP A N 1
ATOM 717 C CA . ASP A 1 97 ? 18.051 11.573 -20.034 1.00 66.50 97 ASP A CA 1
ATOM 718 C C . ASP A 1 97 ? 19.555 11.278 -19.837 1.00 66.50 97 ASP A C 1
ATOM 720 O O . ASP A 1 97 ? 20.342 12.144 -19.442 1.00 66.50 97 ASP A O 1
ATOM 724 N N . HIS A 1 98 ? 20.001 10.046 -20.105 1.00 62.59 98 HIS A N 1
ATOM 725 C CA . HIS A 1 98 ? 21.432 9.756 -20.167 1.00 62.59 98 HIS A CA 1
ATOM 726 C C . HIS A 1 98 ? 22.064 10.577 -21.309 1.00 62.59 98 HIS A C 1
ATOM 728 O O . HIS A 1 98 ? 21.672 10.395 -22.466 1.00 62.59 98 HIS A O 1
ATOM 734 N N . PRO A 1 99 ? 23.053 1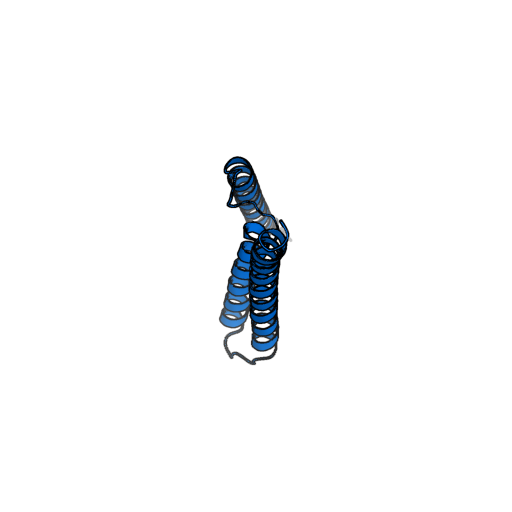1.458 -21.050 1.00 61.88 99 PRO A N 1
ATOM 735 C CA . PRO A 1 99 ? 23.760 12.129 -22.129 1.00 61.88 99 PRO A CA 1
ATOM 736 C C . PRO A 1 99 ? 24.449 11.069 -22.989 1.00 61.88 99 PRO A C 1
ATOM 738 O O . PRO A 1 99 ? 25.184 10.225 -22.471 1.00 61.88 99 PRO A O 1
ATOM 741 N N . VAL A 1 100 ? 24.216 11.118 -24.305 1.00 61.62 100 VAL A N 1
ATOM 742 C CA . VAL A 1 100 ? 25.037 10.412 -25.294 1.00 61.62 100 VAL A CA 1
ATOM 743 C C . VAL A 1 100 ? 26.476 10.855 -25.050 1.00 61.62 100 VAL A C 1
ATOM 745 O O . VAL A 1 100 ? 26.868 11.965 -25.405 1.00 61.62 100 VAL A O 1
ATOM 748 N N . VAL A 1 101 ? 27.248 10.008 -24.371 1.00 60.62 101 VAL A N 1
ATOM 749 C CA . VAL A 1 101 ? 28.690 10.174 -24.228 1.00 60.62 101 VAL A CA 1
ATOM 750 C C . VAL A 1 101 ? 29.252 10.049 -25.637 1.00 60.62 101 VAL A C 1
ATOM 752 O O . VAL A 1 101 ? 29.394 8.945 -26.159 1.00 60.62 101 VAL A O 1
ATOM 755 N N . ALA A 1 102 ? 29.497 11.194 -26.273 1.00 58.94 102 ALA A N 1
ATOM 756 C CA . ALA A 1 102 ? 30.269 11.279 -27.498 1.00 58.94 102 ALA A CA 1
ATOM 757 C C . ALA A 1 102 ? 31.667 10.733 -27.187 1.00 58.94 102 ALA A C 1
ATOM 759 O O . ALA A 1 102 ? 32.452 11.375 -26.485 1.00 58.94 102 ALA A O 1
ATOM 760 N N . ARG A 1 103 ? 31.933 9.514 -27.648 1.00 46.31 103 ARG A N 1
ATOM 761 C CA . ARG A 1 103 ? 33.258 8.909 -27.678 1.00 46.31 103 ARG A CA 1
ATOM 762 C C . ARG A 1 103 ? 33.645 8.656 -29.121 1.00 46.31 103 ARG A C 1
ATOM 764 O O . ARG A 1 103 ? 32.746 8.242 -29.886 1.00 46.31 103 ARG A O 1
#

Solvent-accessible surface area (backbone atoms only — not comparable to full-atom values): 6039 Å² total; per-residue (Å²): 144,70,78,66,65,59,56,58,50,52,53,52,52,50,51,55,50,52,50,52,50,49,47,50,50,49,51,51,50,43,52,52,52,69,72,45,88,56,96,46,66,68,58,48,53,53,52,42,51,52,49,49,52,52,41,52,49,53,47,66,51,59,79,45,85,45,82,81,79,44,71,68,57,56,52,52,53,51,53,51,49,53,51,49,50,51,52,53,51,49,51,57,52,61,65,69,67,65,76,81,76,88,124

Sequence (103 aa):
MSDVDTSAFQQQVRRCGVIFAAVACVTLLMVGTAYAPLGAEALRIGLILAAAAVNASLVGGYLMHLFSERRAIYAVLVFTAIFFVALMGLSVWAQQDHPVVAR